Protein AF-A0A072NRU2-F1 (afdb_monomer)

Organism: NCBI:txid1348973

InterPro domains:
  IPR021130 Phosphoribosyl-ATP pyrophosphohydrolase-like [PF01503] (53-114)

Mean predicted aligned error: 12.08 Å

Solvent-accessible surface area (backbone atoms only — not comparable to full-atom values): 7699 Å² total; per-residue (Å²): 114,77,72,59,58,56,53,65,54,60,74,70,63,74,75,89,79,61,77,67,56,57,49,53,50,52,50,57,63,54,72,64,62,76,90,64,80,50,61,60,54,46,12,45,52,36,24,52,52,40,44,76,70,53,73,59,76,57,94,71,58,70,67,58,59,52,49,54,33,49,48,30,53,50,51,21,54,49,23,54,76,70,69,35,65,67,55,24,55,50,24,52,48,48,30,50,43,46,51,21,22,54,25,36,73,68,70,49,67,57,45,62,51,48,54,56,48,51,56,56,56,72,72,49,60,89,74,70,82,77,69,94,118

Structure (mmCIF, N/CA/C/O backbone):
data_AF-A0A072NRU2-F1
#
_entry.id   AF-A0A072NRU2-F1
#
loop_
_atom_site.group_PDB
_atom_site.id
_atom_site.type_symbol
_atom_site.label_atom_id
_atom_site.label_alt_id
_atom_site.label_comp_id
_atom_site.label_asym_id
_atom_site.label_entity_id
_atom_site.label_seq_id
_atom_site.pdbx_PDB_ins_code
_atom_site.Cartn_x
_atom_site.Cartn_y
_atom_site.Cartn_z
_atom_site.occupancy
_atom_site.B_iso_or_equiv
_atom_site.auth_seq_id
_atom_site.auth_comp_id
_atom_site.auth_asym_id
_atom_site.auth_atom_id
_atom_site.pdbx_PDB_model_num
ATOM 1 N N . MET A 1 1 ? -26.325 -20.696 9.556 1.00 47.88 1 MET A N 1
ATOM 2 C CA . MET A 1 1 ? -25.165 -21.202 8.793 1.00 47.88 1 MET A CA 1
ATOM 3 C C . MET A 1 1 ? -24.520 -22.414 9.458 1.00 47.88 1 MET A C 1
ATOM 5 O O . MET A 1 1 ? -24.451 -23.444 8.812 1.00 47.88 1 MET A O 1
ATOM 9 N N . GLU A 1 2 ? -24.161 -22.377 10.749 1.00 39.12 2 GLU A N 1
ATOM 10 C CA . GLU A 1 2 ? -23.613 -23.559 11.461 1.00 39.12 2 GLU A CA 1
ATOM 11 C C . GLU A 1 2 ? -24.585 -24.753 11.564 1.00 39.12 2 GLU A C 1
ATOM 13 O O . GLU A 1 2 ? -24.166 -25.908 11.552 1.00 39.12 2 GLU A O 1
ATOM 18 N N . LYS A 1 3 ? -25.903 -24.504 11.607 1.00 39.41 3 LYS A N 1
ATOM 19 C CA . LYS A 1 3 ? -26.915 -25.575 11.673 1.00 39.41 3 LYS A CA 1
ATOM 20 C C . LYS 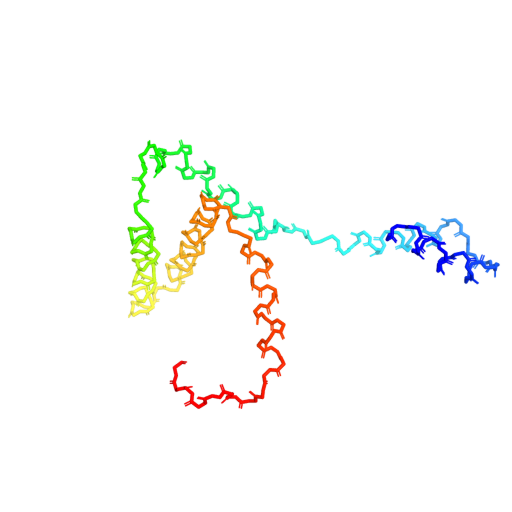A 1 3 ? -27.093 -26.358 10.364 1.00 39.41 3 LYS A C 1
ATOM 22 O O . LYS A 1 3 ? -27.471 -27.520 10.426 1.00 39.41 3 LYS A O 1
ATOM 27 N N . GLU A 1 4 ? -26.799 -25.770 9.204 1.00 39.84 4 GLU A N 1
ATOM 28 C CA . GLU A 1 4 ? -26.952 -26.455 7.905 1.00 39.84 4 GLU A CA 1
ATOM 29 C C . GLU A 1 4 ? -25.749 -27.349 7.573 1.00 39.84 4 GLU A C 1
ATOM 31 O O . GLU A 1 4 ? -25.913 -28.407 6.971 1.00 39.84 4 GLU A O 1
ATOM 36 N N . ILE A 1 5 ? -24.559 -26.997 8.070 1.00 42.44 5 ILE A N 1
ATOM 37 C CA . ILE A 1 5 ? -23.345 -27.817 7.941 1.00 42.44 5 ILE A CA 1
ATOM 38 C C . ILE A 1 5 ? -23.487 -29.135 8.724 1.00 42.44 5 ILE A C 1
ATOM 40 O O . ILE A 1 5 ? -23.123 -30.197 8.221 1.00 42.44 5 ILE A O 1
ATOM 44 N N . ASN A 1 6 ? -24.104 -29.105 9.911 1.00 40.81 6 ASN A N 1
ATOM 45 C CA . ASN A 1 6 ? -24.324 -30.315 10.715 1.00 40.81 6 ASN A CA 1
ATOM 46 C C . ASN A 1 6 ? -25.349 -31.290 10.105 1.00 40.81 6 ASN A C 1
ATOM 48 O O . ASN A 1 6 ? -25.260 -32.494 10.340 1.00 40.81 6 ASN A O 1
ATOM 52 N N . ILE A 1 7 ? -26.293 -30.805 9.291 1.00 41.03 7 ILE A N 1
ATOM 53 C CA . ILE A 1 7 ? -27.302 -31.653 8.631 1.00 41.03 7 ILE A CA 1
ATOM 54 C C . ILE A 1 7 ? -26.698 -32.382 7.420 1.00 41.03 7 ILE A C 1
ATOM 56 O O . ILE A 1 7 ? -26.991 -33.559 7.205 1.00 41.03 7 ILE A O 1
ATOM 60 N N . ALA A 1 8 ? -25.784 -31.739 6.684 1.00 42.25 8 ALA A N 1
ATOM 61 C CA . ALA A 1 8 ? -25.072 -32.370 5.569 1.00 42.25 8 ALA A CA 1
ATOM 62 C C . ALA A 1 8 ? -24.115 -33.488 6.029 1.00 42.25 8 ALA A C 1
ATOM 64 O O . ALA A 1 8 ? -23.940 -34.485 5.331 1.00 42.25 8 ALA A O 1
ATOM 65 N N . ILE A 1 9 ? -23.547 -33.365 7.233 1.00 46.31 9 ILE A N 1
ATOM 66 C CA . ILE A 1 9 ? -22.668 -34.382 7.832 1.00 46.31 9 ILE A CA 1
ATOM 67 C C . ILE A 1 9 ? -23.476 -35.581 8.366 1.00 46.31 9 ILE A C 1
ATOM 69 O O . ILE A 1 9 ? -23.026 -36.723 8.272 1.00 46.31 9 ILE A O 1
ATOM 73 N N . GLY A 1 10 ? -24.691 -35.354 8.881 1.00 41.28 10 GLY A N 1
ATOM 74 C CA . GLY A 1 10 ? -25.531 -36.407 9.465 1.00 41.28 10 GLY A CA 1
ATOM 75 C C . GLY A 1 10 ? -26.156 -37.385 8.461 1.00 41.28 10 GLY A C 1
ATOM 76 O O . GLY A 1 10 ? -26.384 -38.538 8.813 1.00 41.28 10 GLY A O 1
ATOM 77 N N . CYS A 1 11 ? -26.410 -36.967 7.215 1.00 40.22 11 CYS A N 1
ATOM 78 C CA . CYS A 1 11 ? -27.063 -37.819 6.206 1.00 40.22 11 CYS A CA 1
ATOM 79 C C . CYS A 1 11 ? -26.108 -38.778 5.473 1.00 40.22 11 CYS A C 1
ATOM 81 O O . CYS A 1 11 ? -26.563 -39.7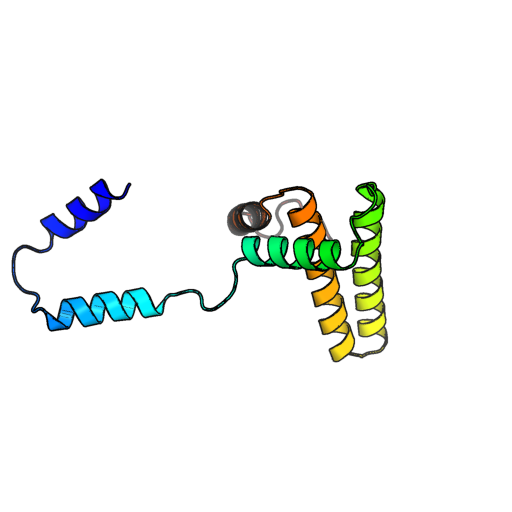74 4.919 1.00 40.22 11 CYS A O 1
ATOM 83 N N . VAL A 1 12 ? -24.796 -38.512 5.481 1.00 47.56 12 VAL A N 1
ATOM 84 C CA . VAL A 1 12 ? -23.789 -39.366 4.814 1.00 47.56 12 VAL A CA 1
ATOM 85 C C . VAL A 1 12 ? -23.056 -40.282 5.805 1.00 47.56 12 VAL A C 1
ATOM 87 O O . VAL A 1 12 ? -22.475 -41.283 5.406 1.00 47.56 12 VAL A O 1
ATOM 90 N N . ALA A 1 13 ? -23.132 -40.016 7.112 1.00 47.31 13 ALA A N 1
ATOM 91 C CA . ALA A 1 13 ? -22.445 -40.798 8.145 1.00 47.31 13 ALA A CA 1
ATOM 92 C C . ALA A 1 13 ? -23.313 -41.919 8.755 1.00 47.31 13 ALA A C 1
ATOM 94 O O . ALA A 1 13 ? -23.188 -42.250 9.937 1.00 47.31 13 ALA A O 1
ATOM 95 N N . GLY A 1 14 ? -24.201 -42.510 7.956 1.00 43.84 14 GLY A N 1
ATOM 96 C CA . GLY A 1 14 ? -24.795 -43.802 8.268 1.00 43.84 14 GLY A CA 1
ATOM 97 C C . GLY A 1 14 ? -23.781 -44.894 7.950 1.00 43.84 14 GLY A C 1
ATOM 98 O O . GLY A 1 14 ? -23.643 -45.272 6.795 1.00 43.84 14 GLY A O 1
ATOM 99 N N . SER A 1 15 ? -23.121 -45.401 8.991 1.00 46.97 15 SER A N 1
ATOM 100 C CA . SER A 1 15 ? -22.144 -46.499 9.005 1.00 46.97 15 SER A CA 1
ATOM 101 C C . SER A 1 15 ? -20.712 -46.170 8.549 1.00 46.97 15 SER A C 1
ATOM 103 O O . SER A 1 15 ? -20.465 -45.680 7.456 1.00 46.97 15 SER A O 1
ATOM 105 N N . PHE A 1 16 ? -19.766 -46.554 9.415 1.00 46.88 16 PHE A N 1
ATOM 106 C CA . PHE A 1 16 ? -18.374 -46.868 9.082 1.00 46.88 16 PHE A CA 1
ATOM 107 C C . PHE A 1 16 ? -17.373 -45.710 8.922 1.00 46.88 16 PHE A C 1
ATOM 109 O O . PHE A 1 16 ? -16.850 -45.504 7.841 1.00 46.88 16 PHE A O 1
ATOM 116 N N . LEU A 1 17 ? -17.013 -45.017 10.010 1.00 48.06 17 LEU A N 1
ATOM 117 C CA . LEU A 1 17 ? -15.674 -44.411 10.135 1.00 48.06 17 LEU A CA 1
ATOM 118 C C . LEU A 1 17 ? -15.223 -44.461 11.601 1.00 48.06 17 LEU A C 1
ATOM 120 O O . LEU A 1 17 ? -15.862 -43.868 12.479 1.00 48.06 17 LEU A O 1
ATOM 124 N N . GLU A 1 18 ? -14.145 -45.200 11.856 1.00 49.41 18 GLU A N 1
ATOM 125 C CA . GLU A 1 18 ? -13.532 -45.360 13.175 1.00 49.41 18 GLU A CA 1
ATOM 126 C C . GLU A 1 18 ? -12.924 -44.036 13.679 1.00 49.41 18 GLU A C 1
ATOM 128 O O . GLU A 1 18 ? -12.670 -43.089 12.929 1.00 49.41 18 GLU A O 1
ATOM 133 N N . SER A 1 19 ? -12.742 -43.928 14.996 1.00 56.50 19 SER A N 1
ATOM 134 C CA . SER A 1 19 ? -12.389 -42.684 15.698 1.00 56.50 19 SER A CA 1
ATOM 135 C C . SER A 1 19 ? -11.037 -42.077 15.290 1.00 56.50 19 SER A C 1
ATOM 137 O O . SER A 1 19 ? -10.852 -40.866 15.442 1.00 56.50 19 SER A O 1
ATOM 139 N N . GLU A 1 20 ? -10.118 -42.874 14.741 1.00 53.38 20 GLU A N 1
ATOM 140 C CA . GLU A 1 20 ? -8.828 -42.417 14.206 1.00 53.38 20 GLU A CA 1
ATOM 141 C C . GLU A 1 20 ? -8.955 -41.717 12.844 1.00 53.38 20 GLU A C 1
ATOM 143 O O . GLU A 1 20 ? -8.272 -40.715 12.612 1.00 53.38 20 GLU A O 1
ATOM 148 N N . ASP A 1 21 ? -9.888 -42.136 11.984 1.00 57.72 21 ASP A N 1
ATOM 149 C CA . ASP A 1 21 ? -10.106 -41.502 10.676 1.00 57.72 21 ASP A CA 1
ATOM 150 C C . ASP A 1 21 ? -10.726 -40.110 10.814 1.00 57.72 21 ASP A C 1
ATOM 152 O O . ASP A 1 21 ? -10.349 -39.177 10.103 1.00 57.72 21 ASP A O 1
ATOM 156 N N . LYS A 1 22 ? -11.606 -39.908 11.803 1.00 58.56 22 LYS A N 1
ATOM 157 C CA . LYS A 1 22 ? -12.126 -38.567 12.118 1.00 58.56 22 LYS A CA 1
ATOM 158 C C . LYS A 1 22 ? -11.023 -37.617 12.578 1.00 58.56 22 LYS A C 1
ATOM 160 O O . LYS A 1 22 ? -11.064 -36.442 12.219 1.00 58.56 22 LYS A O 1
ATOM 165 N N . ARG A 1 23 ? -10.037 -38.101 13.346 1.00 55.09 23 ARG A N 1
ATOM 166 C CA . ARG A 1 23 ? -8.886 -37.279 13.753 1.00 55.09 23 ARG A CA 1
ATOM 167 C C . ARG A 1 23 ? -8.036 -36.902 12.552 1.00 55.09 23 ARG A C 1
ATOM 169 O O . ARG A 1 23 ? -7.782 -35.718 12.396 1.00 55.09 23 ARG A O 1
ATOM 176 N N . LYS A 1 24 ? -7.706 -37.848 11.666 1.00 57.16 24 LYS A N 1
ATOM 177 C CA . LYS A 1 24 ? -6.970 -37.560 10.423 1.00 57.16 24 LYS A CA 1
ATOM 178 C C . LYS A 1 24 ? -7.692 -36.569 9.519 1.00 57.16 24 LYS A C 1
ATOM 180 O O . LYS A 1 24 ? -7.048 -35.685 8.965 1.00 57.16 24 LYS A O 1
ATOM 185 N N . VAL A 1 25 ? -9.015 -36.669 9.386 1.00 62.91 25 VAL A N 1
ATOM 186 C CA . VAL A 1 25 ? -9.810 -35.706 8.604 1.00 62.91 25 VAL A CA 1
ATOM 187 C C . VAL A 1 25 ? -9.792 -34.326 9.261 1.00 62.91 25 VAL A C 1
ATOM 189 O O . VAL A 1 25 ? -9.544 -33.338 8.580 1.00 62.91 25 VAL A O 1
ATOM 192 N N . ILE A 1 26 ? -9.980 -34.236 10.581 1.00 59.44 26 ILE A N 1
ATOM 193 C CA . ILE A 1 26 ? -9.897 -32.962 11.316 1.00 59.44 26 ILE A CA 1
ATOM 194 C C . ILE A 1 26 ? -8.483 -32.366 11.239 1.00 59.44 26 ILE A C 1
ATOM 196 O O . ILE A 1 26 ? -8.342 -31.161 11.079 1.00 59.44 26 ILE A O 1
ATOM 200 N N . GLU A 1 27 ? -7.442 -33.187 11.315 1.00 57.56 27 GLU A N 1
ATOM 201 C CA . GLU A 1 27 ? -6.035 -32.784 11.238 1.00 57.56 27 GLU A CA 1
ATOM 202 C C . GLU A 1 27 ? -5.649 -32.345 9.813 1.00 57.56 27 GLU A C 1
ATOM 204 O O . GLU A 1 27 ? -4.980 -31.331 9.641 1.00 57.56 27 GLU A O 1
ATOM 209 N N . THR A 1 28 ? -6.191 -33.004 8.782 1.00 60.59 28 THR A N 1
ATOM 210 C CA . THR A 1 28 ? -6.073 -32.593 7.369 1.00 60.59 28 THR A CA 1
ATOM 211 C C . THR A 1 28 ? -6.815 -31.281 7.095 1.00 60.59 28 THR A C 1
ATOM 213 O O . THR A 1 28 ? -6.324 -30.439 6.348 1.00 60.59 28 THR A O 1
ATOM 216 N N . LEU A 1 29 ? -7.978 -31.067 7.721 1.00 59.41 29 LEU A N 1
ATOM 217 C CA . LEU A 1 29 ? -8.733 -29.813 7.624 1.00 59.41 29 LEU A CA 1
ATOM 218 C C . LEU A 1 29 ? -8.061 -28.665 8.398 1.00 59.41 29 LEU A C 1
ATOM 220 O O . LEU A 1 29 ? -8.125 -27.522 7.956 1.00 59.41 29 LEU A O 1
ATOM 224 N N . ARG A 1 30 ? -7.379 -28.962 9.513 1.00 56.56 30 ARG A N 1
ATOM 225 C CA . ARG A 1 30 ? -6.535 -28.003 10.255 1.00 56.56 30 ARG A CA 1
ATOM 226 C C . ARG A 1 30 ? -5.227 -27.680 9.527 1.00 56.56 30 ARG A C 1
ATOM 228 O O . ARG A 1 30 ? -4.718 -26.578 9.671 1.00 56.56 30 ARG A O 1
ATOM 235 N N . GLY A 1 31 ? -4.728 -28.587 8.684 1.00 45.62 31 GLY A N 1
ATOM 236 C CA . GLY A 1 31 ? -3.549 -28.380 7.831 1.00 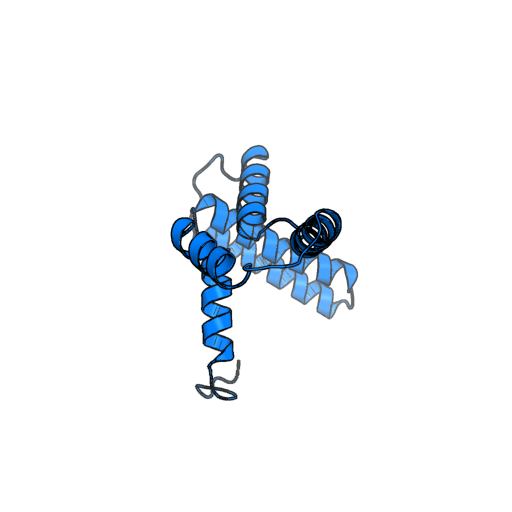45.62 31 GLY A CA 1
ATOM 237 C C . GLY A 1 31 ? -3.707 -27.313 6.735 1.00 45.62 31 GLY A C 1
ATOM 238 O O . GLY A 1 31 ? -2.744 -27.027 6.030 1.00 45.62 31 GLY A O 1
ATOM 239 N N . PHE A 1 32 ? -4.897 -26.715 6.602 1.00 53.06 32 PHE A N 1
ATOM 240 C CA . PHE A 1 32 ? -5.184 -25.560 5.744 1.00 53.06 32 PHE A CA 1
ATOM 241 C C . PHE A 1 32 ? -5.389 -24.256 6.541 1.00 53.06 32 PHE A C 1
ATOM 243 O O . PHE A 1 32 ? -6.015 -23.320 6.040 1.00 53.06 32 PHE A O 1
ATOM 250 N N . GLU A 1 33 ? -4.884 -24.154 7.774 1.00 56.75 33 GLU A N 1
ATOM 251 C CA . GLU A 1 33 ? -4.749 -22.847 8.423 1.00 56.75 33 GLU A CA 1
ATOM 252 C C . GLU A 1 33 ? -3.809 -21.973 7.581 1.00 56.75 33 GLU A C 1
ATOM 254 O O . GLU A 1 33 ? -2.636 -22.294 7.400 1.00 56.75 33 GLU A O 1
ATOM 259 N N . GLN A 1 34 ? -4.329 -20.874 7.021 1.00 59.75 34 GLN A N 1
ATOM 260 C CA . GLN A 1 34 ? -3.484 -19.833 6.441 1.00 59.75 34 GLN A CA 1
ATOM 261 C C . GLN A 1 34 ? -2.508 -19.374 7.526 1.00 59.75 34 GLN A C 1
ATOM 263 O O . GLN A 1 34 ? -2.911 -18.775 8.518 1.00 59.75 34 GLN A O 1
ATOM 268 N N . THR A 1 35 ? -1.225 -19.677 7.351 1.00 69.50 35 THR A N 1
ATOM 269 C CA . THR A 1 35 ? -0.190 -19.482 8.376 1.00 69.50 35 THR A CA 1
ATOM 270 C C . THR A 1 35 ? 0.281 -18.028 8.509 1.00 69.50 35 THR A C 1
ATOM 272 O O . THR A 1 35 ? 1.202 -17.751 9.274 1.00 69.50 35 THR A O 1
ATOM 275 N N . GLY A 1 36 ? -0.335 -17.092 7.780 1.00 73.38 36 GLY A N 1
ATOM 276 C CA . GLY A 1 36 ? 0.020 -15.673 7.767 1.00 73.38 36 GLY A CA 1
ATOM 277 C C . GLY A 1 36 ? -1.111 -14.759 8.252 1.00 73.38 36 GLY A C 1
ATOM 278 O O . GLY A 1 36 ? -2.278 -15.158 8.248 1.00 73.38 36 GLY A O 1
ATOM 279 N N . PRO A 1 37 ? -0.787 -13.520 8.666 1.00 88.62 37 PRO A N 1
ATOM 280 C CA . PRO A 1 37 ? -1.797 -12.528 9.015 1.00 88.62 37 PRO A CA 1
ATOM 281 C C . PRO A 1 37 ? -2.677 -12.195 7.800 1.00 88.62 37 PRO A C 1
ATOM 283 O O . PRO A 1 37 ? -2.188 -12.092 6.676 1.00 88.62 37 PRO A O 1
ATOM 286 N N . SER A 1 38 ? -3.974 -11.986 8.036 1.00 95.31 38 SER A N 1
ATOM 287 C CA . SER A 1 38 ? -4.897 -11.460 7.025 1.00 95.31 38 SER A CA 1
ATOM 288 C C . SER A 1 38 ? -4.527 -10.029 6.622 1.00 95.31 38 SER A C 1
ATOM 290 O O . SER A 1 38 ? -3.854 -9.318 7.376 1.00 95.31 38 SER A O 1
ATOM 292 N N . ILE A 1 39 ? -5.017 -9.559 5.470 1.00 97.38 39 ILE A N 1
ATOM 293 C CA . ILE A 1 39 ? -4.815 -8.154 5.065 1.00 97.38 39 ILE A CA 1
ATOM 294 C C . ILE A 1 39 ? -5.452 -7.221 6.098 1.00 97.38 39 ILE A C 1
ATOM 296 O O . ILE A 1 39 ? -4.866 -6.203 6.455 1.00 97.38 39 ILE A O 1
ATOM 300 N N . THR A 1 40 ? -6.596 -7.619 6.654 1.00 96.81 40 THR A N 1
ATOM 301 C CA . THR A 1 40 ? -7.243 -6.911 7.762 1.00 96.81 40 THR A CA 1
ATOM 302 C C . THR A 1 40 ? -6.302 -6.751 8.964 1.00 96.81 40 THR A C 1
ATOM 304 O O . THR A 1 40 ? -6.144 -5.648 9.488 1.00 96.81 40 THR A O 1
ATOM 307 N N . ASN A 1 41 ? -5.612 -7.825 9.366 1.00 96.94 41 ASN A N 1
ATOM 308 C CA . ASN A 1 41 ? -4.645 -7.778 10.464 1.00 96.94 41 ASN A CA 1
ATOM 309 C C . ASN A 1 41 ? -3.422 -6.917 10.128 1.00 96.94 41 ASN A C 1
ATOM 311 O O . ASN A 1 41 ? -2.887 -6.258 11.018 1.00 96.94 41 ASN A O 1
ATOM 315 N N . LEU A 1 42 ? -2.971 -6.916 8.872 1.00 98.25 42 LEU A N 1
ATOM 316 C CA . LEU A 1 42 ? -1.856 -6.080 8.421 1.00 98.25 42 LEU A CA 1
ATOM 317 C C . LEU A 1 42 ? -2.219 -4.588 8.436 1.00 98.25 42 LEU A C 1
ATOM 319 O O . LEU A 1 42 ? -1.424 -3.785 8.918 1.00 98.25 42 LEU A O 1
ATOM 323 N N . CYS A 1 43 ? -3.428 -4.218 7.998 1.00 98.50 43 CYS A N 1
ATOM 324 C CA . CYS A 1 43 ? -3.944 -2.849 8.117 1.00 98.50 43 CYS A CA 1
ATOM 325 C C . CYS A 1 43 ? -3.969 -2.371 9.569 1.00 98.50 43 CYS A C 1
ATOM 327 O O . CYS A 1 43 ? -3.472 -1.286 9.866 1.00 98.50 43 CYS A O 1
ATOM 329 N N . GLN A 1 44 ? -4.480 -3.201 10.485 1.00 98.06 44 GLN A N 1
ATOM 330 C CA . GLN A 1 44 ? -4.509 -2.846 11.903 1.00 98.06 44 GLN A CA 1
ATOM 331 C C . GLN A 1 44 ? -3.095 -2.678 12.479 1.00 98.06 44 GLN A C 1
ATOM 333 O O . GLN A 1 44 ? -2.828 -1.705 13.176 1.00 98.06 44 GLN A O 1
ATOM 338 N N . GLN A 1 45 ? -2.177 -3.599 12.179 1.00 98.38 45 GLN A N 1
ATOM 339 C CA . GLN A 1 45 ? -0.803 -3.543 12.691 1.00 98.38 45 GLN A CA 1
ATOM 340 C C . GLN A 1 45 ? -0.025 -2.333 12.168 1.00 98.38 45 GLN A C 1
ATOM 342 O O . GLN A 1 45 ? 0.671 -1.681 12.949 1.00 98.38 45 GLN A O 1
ATOM 347 N N . ALA A 1 46 ? -0.149 -2.015 10.876 1.00 98.44 46 ALA A N 1
ATOM 348 C CA . ALA A 1 46 ? 0.482 -0.839 10.284 1.00 98.44 46 ALA A CA 1
ATOM 349 C C . ALA A 1 46 ? -0.029 0.448 10.948 1.00 98.44 46 ALA A C 1
ATOM 351 O O . ALA A 1 46 ? 0.779 1.268 11.386 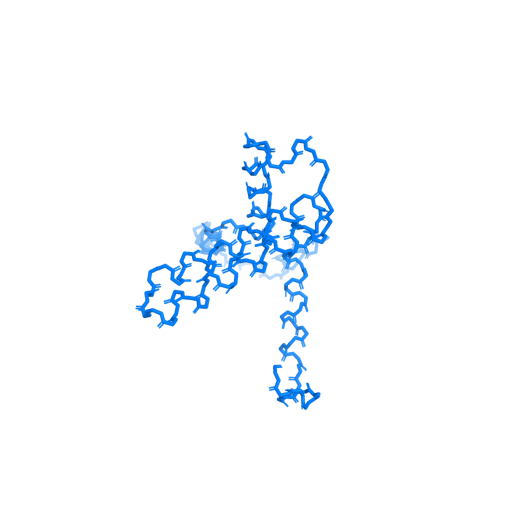1.00 98.44 46 ALA A O 1
ATOM 352 N N . PHE A 1 47 ? -1.351 0.570 11.114 1.00 98.31 47 PHE A N 1
ATOM 353 C CA . PHE A 1 47 ? -1.964 1.729 11.757 1.00 98.31 47 PHE A CA 1
ATOM 354 C C . PHE A 1 47 ? -1.554 1.889 13.223 1.00 98.31 47 PHE A C 1
ATOM 356 O O . PHE A 1 47 ? -1.115 2.965 13.625 1.00 98.31 47 PHE A O 1
ATOM 363 N N . GLU A 1 48 ? -1.625 0.825 14.027 1.00 98.44 48 GLU A N 1
ATOM 364 C CA . GLU A 1 48 ? -1.224 0.902 15.438 1.00 98.44 48 GLU A CA 1
ATOM 365 C C . GLU A 1 48 ? 0.269 1.202 15.591 1.00 98.44 48 GLU A C 1
ATOM 367 O O . GLU A 1 48 ? 0.665 1.974 16.465 1.00 98.44 48 GLU A O 1
ATOM 372 N N . THR A 1 49 ? 1.107 0.663 14.702 1.00 98.56 49 THR A N 1
ATOM 373 C CA . THR A 1 49 ? 2.533 0.995 14.677 1.00 98.56 49 THR A CA 1
ATOM 374 C C . THR A 1 49 ? 2.727 2.474 14.361 1.00 98.56 49 THR A C 1
ATOM 376 O O . THR A 1 49 ? 3.403 3.163 15.124 1.00 98.56 49 THR A O 1
ATOM 379 N N . ALA A 1 50 ? 2.102 2.995 13.301 1.00 98.00 50 ALA A N 1
ATOM 380 C CA . ALA A 1 50 ? 2.216 4.401 12.925 1.00 98.00 50 ALA A CA 1
ATOM 381 C C . ALA A 1 50 ? 1.717 5.330 14.046 1.00 98.00 50 ALA A C 1
ATOM 383 O O . ALA A 1 50 ? 2.391 6.293 14.421 1.00 98.00 50 ALA A O 1
ATOM 384 N N . LYS A 1 51 ? 0.580 4.987 14.654 1.00 97.81 51 LYS A N 1
ATOM 385 C CA . LYS A 1 51 ? -0.004 5.709 15.786 1.00 97.81 51 LYS A CA 1
ATOM 386 C C . LYS A 1 51 ? 0.915 5.700 17.007 1.00 97.81 51 LYS A C 1
ATOM 388 O O . LYS A 1 51 ? 1.149 6.750 17.590 1.00 97.81 51 LYS A O 1
ATOM 393 N N . SER A 1 52 ? 1.518 4.558 17.348 1.00 98.38 52 SER A N 1
ATOM 394 C CA . SER A 1 52 ? 2.473 4.452 18.468 1.00 98.38 52 SER A CA 1
ATOM 395 C C . SER A 1 52 ? 3.734 5.308 18.295 1.00 98.38 52 SER A C 1
ATOM 397 O O . SER A 1 52 ? 4.446 5.572 19.263 1.00 98.38 52 SER A O 1
ATOM 399 N N . LYS A 1 53 ? 4.026 5.731 17.060 1.00 97.88 53 LYS A N 1
ATOM 400 C CA . LYS A 1 53 ? 5.151 6.601 16.702 1.00 97.88 53 LYS A CA 1
ATOM 401 C C . LYS A 1 53 ? 4.747 8.071 16.531 1.00 97.88 53 LYS A C 1
ATOM 403 O O . LYS A 1 53 ? 5.581 8.863 16.109 1.00 97.88 53 LYS A O 1
ATOM 408 N N . GLY A 1 54 ? 3.499 8.428 16.841 1.00 97.12 54 GLY A N 1
ATOM 409 C CA . GLY A 1 54 ? 2.992 9.800 16.764 1.00 97.12 54 GLY A CA 1
ATOM 410 C C . GLY A 1 54 ? 2.615 10.269 15.355 1.00 97.12 54 GLY A C 1
ATOM 411 O O . GLY A 1 54 ? 2.322 11.442 15.142 1.00 97.12 54 GLY A O 1
ATOM 412 N N . TRP A 1 55 ? 2.578 9.374 14.358 1.00 96.69 55 TRP A N 1
ATOM 413 C CA . TRP A 1 55 ? 2.220 9.753 12.981 1.00 96.69 55 TRP A CA 1
ATOM 414 C C . TRP A 1 55 ? 0.742 10.138 12.812 1.00 96.69 55 TRP A C 1
ATOM 416 O O . TRP A 1 55 ? 0.388 10.718 11.786 1.00 96.69 55 TRP A O 1
ATOM 426 N N . HIS A 1 56 ? -0.088 9.847 13.818 1.00 96.31 56 HIS A N 1
ATOM 427 C CA . HIS A 1 56 ? -1.524 10.147 13.873 1.00 96.31 56 HIS A CA 1
ATOM 428 C C . HIS A 1 56 ? -1.907 11.010 15.089 1.00 96.31 56 HIS A C 1
ATOM 430 O O . HIS A 1 56 ? -3.072 11.019 15.482 1.00 96.31 56 HIS A O 1
ATOM 436 N N . ASP A 1 57 ? -0.947 11.711 15.708 1.00 97.06 57 ASP A N 1
ATOM 437 C CA . ASP A 1 57 ? -1.228 12.619 16.838 1.00 97.06 57 ASP A CA 1
ATOM 438 C C . ASP A 1 57 ? -2.045 13.847 16.401 1.00 97.06 57 ASP A C 1
ATOM 440 O O . ASP A 1 57 ? -2.848 14.380 17.166 1.00 97.06 57 ASP A O 1
ATOM 444 N N . GLU A 1 58 ? -1.867 14.260 15.146 1.00 95.25 58 GLU A N 1
ATOM 445 C CA . GLU A 1 58 ? -2.631 15.317 14.489 1.00 95.25 58 GLU A CA 1
ATOM 446 C C . GLU A 1 58 ? -3.420 14.746 13.308 1.00 95.25 58 GLU A C 1
ATOM 448 O O . GLU A 1 58 ? -2.982 13.809 12.631 1.00 95.25 58 GLU A O 1
ATOM 453 N N . GLU A 1 59 ? -4.583 15.337 13.030 1.00 91.88 59 GLU A N 1
ATOM 454 C CA . GLU A 1 59 ? -5.374 14.968 11.862 1.00 91.88 59 GLU A CA 1
ATOM 455 C C . GLU A 1 59 ? -4.625 15.335 10.574 1.00 91.88 59 GLU A C 1
ATOM 457 O O . GLU A 1 59 ? -4.171 16.464 10.388 1.00 91.88 59 GLU A O 1
ATOM 462 N N . ARG A 1 60 ? -4.518 14.371 9.656 1.00 92.81 60 ARG A N 1
ATOM 463 C CA . ARG A 1 60 ? -3.923 14.570 8.332 1.00 92.81 60 ARG A CA 1
ATOM 464 C C . ARG A 1 60 ? -4.986 14.479 7.258 1.00 92.81 60 ARG A C 1
ATOM 466 O O . ARG A 1 60 ? -5.806 13.559 7.247 1.00 92.81 60 ARG A O 1
ATOM 473 N N . GLU A 1 61 ? -4.914 15.387 6.292 1.00 95.75 61 GLU A N 1
ATOM 474 C CA . GLU A 1 61 ? -5.744 15.280 5.103 1.00 95.75 61 GLU A CA 1
ATOM 475 C C . GLU A 1 61 ? -5.455 13.983 4.343 1.00 95.75 61 GLU A C 1
ATOM 477 O O . GLU A 1 61 ? -4.320 13.518 4.213 1.00 95.75 61 GLU A O 1
ATOM 482 N N . THR A 1 62 ? -6.510 13.429 3.747 1.00 95.88 62 THR A N 1
ATOM 483 C CA . THR A 1 62 ? -6.397 12.224 2.916 1.00 95.88 62 THR A CA 1
ATOM 484 C C . THR A 1 62 ? -5.422 12.434 1.755 1.00 95.88 62 THR A C 1
ATOM 486 O O . THR A 1 62 ? -4.694 11.512 1.401 1.00 95.88 62 THR A O 1
ATOM 489 N N . GLY A 1 63 ? -5.368 13.647 1.188 1.00 97.62 63 GLY A N 1
ATOM 490 C CA . GLY A 1 63 ? -4.433 13.993 0.116 1.00 97.62 63 GLY A CA 1
ATOM 491 C C . GLY A 1 63 ? -2.968 13.841 0.530 1.00 97.62 63 GLY A C 1
ATOM 492 O O . GLY A 1 63 ? -2.177 13.304 -0.240 1.00 97.62 63 GLY A O 1
ATOM 493 N N . THR A 1 64 ? -2.620 14.218 1.762 1.00 97.19 64 THR A N 1
ATOM 494 C CA . THR A 1 64 ? -1.267 14.049 2.311 1.00 97.19 64 THR A CA 1
ATOM 495 C C . THR A 1 64 ? -0.892 12.576 2.430 1.00 97.19 64 THR A C 1
ATOM 497 O O . THR A 1 64 ? 0.186 12.182 2.000 1.00 97.19 64 THR A O 1
ATOM 500 N N . LEU A 1 65 ? -1.793 11.741 2.955 1.00 97.38 65 LEU A N 1
ATOM 501 C CA . LEU A 1 65 ? -1.547 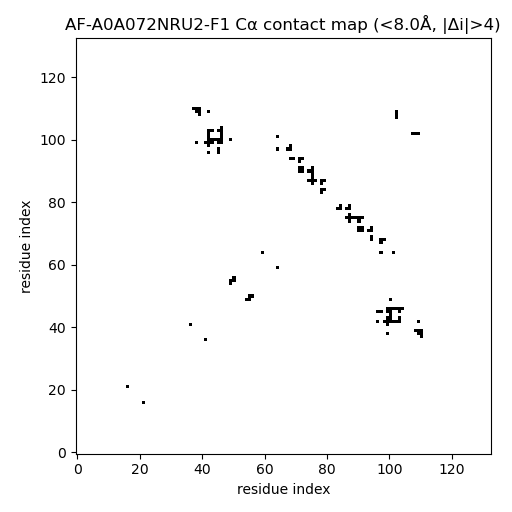10.299 3.078 1.00 97.38 65 LEU A CA 1
ATOM 502 C C . LEU A 1 65 ? -1.395 9.627 1.702 1.00 97.38 65 LEU A C 1
ATOM 504 O O . LEU A 1 65 ? -0.536 8.769 1.521 1.00 97.38 65 LEU A O 1
ATOM 508 N N . LEU A 1 66 ? -2.180 10.055 0.706 1.00 98.44 66 LEU A N 1
ATOM 509 C CA . LEU A 1 66 ? -2.038 9.589 -0.677 1.00 98.44 66 LEU A CA 1
ATOM 510 C C . LEU A 1 66 ? -0.715 10.039 -1.314 1.00 98.44 66 LEU A C 1
ATOM 512 O O . LEU A 1 66 ? -0.110 9.269 -2.057 1.00 98.44 66 LEU A O 1
ATOM 516 N N . ALA A 1 67 ? -0.251 11.256 -1.018 1.00 98.44 67 ALA A N 1
ATOM 517 C CA . ALA A 1 67 ? 1.040 11.747 -1.490 1.00 98.44 67 ALA A CA 1
ATOM 518 C C . ALA A 1 67 ? 2.217 10.960 -0.885 1.00 98.44 67 ALA A C 1
ATOM 520 O O . ALA A 1 67 ? 3.179 10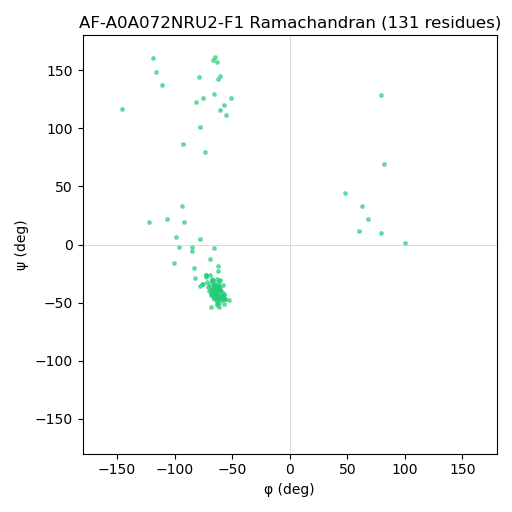.695 -1.597 1.00 98.44 67 ALA A O 1
ATOM 521 N N . LEU A 1 68 ? 2.115 10.523 0.376 1.00 97.88 68 LEU A N 1
ATOM 522 C CA . LEU A 1 68 ? 3.104 9.633 1.000 1.00 97.88 68 LEU A CA 1
ATOM 523 C C . LEU A 1 68 ? 3.133 8.248 0.341 1.00 97.88 68 LEU A C 1
ATOM 525 O O . LEU A 1 68 ? 4.198 7.712 0.090 1.00 97.88 68 LEU A O 1
ATOM 529 N N . ILE A 1 69 ? 1.983 7.670 -0.021 1.00 98.62 69 ILE A N 1
ATOM 530 C CA . ILE A 1 69 ? 1.977 6.420 -0.809 1.00 98.62 69 ILE A CA 1
ATOM 531 C C . ILE A 1 69 ? 2.675 6.637 -2.161 1.00 98.62 69 ILE A C 1
ATOM 533 O O . ILE A 1 69 ? 3.396 5.770 -2.648 1.00 98.62 69 ILE A O 1
ATOM 537 N N . HIS A 1 70 ? 2.453 7.795 -2.787 1.00 98.62 70 HIS A N 1
ATOM 538 C CA . HIS A 1 70 ? 3.066 8.129 -4.068 1.00 98.62 70 HIS A CA 1
ATOM 539 C C . HIS A 1 70 ? 4.590 8.322 -3.984 1.00 98.62 70 HIS A C 1
ATOM 541 O O . HIS A 1 70 ? 5.276 8.018 -4.966 1.00 98.62 70 HIS A O 1
ATOM 547 N N . SER A 1 71 ? 5.126 8.799 -2.853 1.00 98.62 71 SER A N 1
ATOM 548 C CA . SER A 1 71 ? 6.580 8.892 -2.674 1.00 98.62 71 SER A CA 1
ATOM 549 C C . SER A 1 71 ? 7.224 7.509 -2.682 1.00 98.62 71 SER A C 1
ATOM 551 O O . SER A 1 71 ? 8.123 7.315 -3.492 1.00 98.62 71 SER A O 1
ATOM 553 N N . GLU A 1 72 ? 6.678 6.521 -1.963 1.00 98.75 72 GLU A N 1
ATOM 554 C CA . GLU A 1 72 ? 7.266 5.164 -1.935 1.00 98.75 72 GLU A CA 1
ATOM 555 C C . GLU A 1 72 ? 7.243 4.507 -3.333 1.00 98.75 72 GLU A C 1
ATOM 557 O O . GLU A 1 72 ? 8.171 3.818 -3.751 1.00 98.75 72 GLU A O 1
ATOM 562 N N . VAL A 1 73 ? 6.206 4.782 -4.140 1.00 98.81 73 VAL A N 1
ATOM 563 C CA . VAL A 1 73 ? 6.166 4.337 -5.550 1.00 98.81 73 VAL A CA 1
ATOM 564 C C . VAL A 1 73 ? 7.288 4.978 -6.376 1.00 98.81 73 VAL A C 1
ATOM 566 O O . VAL A 1 73 ? 7.847 4.341 -7.274 1.00 98.81 73 VAL A O 1
ATOM 569 N N . SER A 1 74 ? 7.601 6.246 -6.109 1.00 98.69 74 SER A N 1
ATOM 570 C CA . SER A 1 74 ? 8.680 6.961 -6.794 1.00 98.69 74 SER A CA 1
ATOM 571 C C . SER A 1 74 ? 10.049 6.420 -6.380 1.00 98.69 74 SER A C 1
ATOM 573 O O . SER A 1 74 ? 10.900 6.224 -7.247 1.00 98.69 74 SER A O 1
ATOM 575 N N . GLU A 1 75 ? 10.234 6.098 -5.101 1.00 98.69 75 GLU A N 1
ATOM 576 C CA . GLU A 1 75 ? 11.451 5.475 -4.568 1.00 98.69 75 GLU A CA 1
ATOM 577 C C . GLU A 1 75 ? 11.665 4.077 -5.166 1.00 98.69 75 GLU A C 1
ATOM 579 O O . GLU A 1 75 ? 12.757 3.776 -5.660 1.00 98.69 75 GLU A O 1
ATOM 584 N N . ALA A 1 76 ? 10.602 3.271 -5.290 1.00 98.75 76 ALA A N 1
ATOM 585 C CA . ALA A 1 76 ? 10.661 1.986 -5.988 1.00 98.75 76 ALA A CA 1
ATOM 586 C C . ALA A 1 76 ? 11.132 2.154 -7.446 1.00 98.75 76 ALA A C 1
ATOM 588 O O . ALA A 1 76 ? 12.027 1.447 -7.914 1.00 98.75 76 ALA A O 1
ATOM 589 N N . LEU A 1 77 ? 10.583 3.128 -8.180 1.00 98.69 77 LEU A N 1
ATOM 590 C CA . LEU A 1 77 ? 11.016 3.410 -9.553 1.00 98.69 77 LEU A CA 1
ATOM 591 C C . LEU A 1 77 ? 12.490 3.843 -9.623 1.00 98.69 77 LEU A C 1
ATOM 593 O O . LEU A 1 77 ? 13.198 3.499 -10.573 1.00 98.69 77 LEU A O 1
ATOM 597 N N . GLU A 1 78 ? 12.968 4.611 -8.647 1.00 98.81 78 GLU A N 1
ATOM 598 C CA . GLU A 1 78 ? 14.381 4.972 -8.572 1.00 98.81 78 GLU A CA 1
ATOM 599 C C . GLU A 1 78 ? 15.284 3.766 -8.311 1.00 98.81 78 GLU A C 1
ATOM 601 O O . GLU A 1 78 ? 16.340 3.656 -8.944 1.00 98.81 78 GLU A O 1
ATOM 606 N N . ALA A 1 79 ? 14.887 2.871 -7.406 1.00 98.69 79 ALA A N 1
ATOM 607 C CA . ALA A 1 79 ? 15.623 1.651 -7.101 1.00 98.69 79 ALA A CA 1
ATOM 608 C C . ALA A 1 79 ? 15.744 0.740 -8.333 1.00 98.69 79 ALA A C 1
ATOM 610 O O . ALA A 1 79 ? 16.848 0.288 -8.653 1.00 98.69 79 ALA A O 1
ATOM 611 N N . ASP A 1 80 ? 14.650 0.563 -9.082 1.00 98.69 80 ASP A N 1
ATOM 612 C CA . ASP A 1 80 ? 14.630 -0.184 -10.346 1.00 98.69 80 ASP A CA 1
ATOM 613 C C . ASP A 1 80 ? 15.598 0.417 -11.379 1.00 98.69 80 ASP A C 1
ATOM 615 O O . ASP A 1 80 ? 16.463 -0.278 -11.916 1.00 98.69 80 ASP A O 1
ATOM 619 N N . ARG A 1 81 ? 15.562 1.743 -11.577 1.00 98.62 81 ARG A N 1
ATOM 620 C CA . ARG A 1 81 ? 16.478 2.450 -12.496 1.00 98.62 81 ARG A CA 1
ATOM 621 C C . ARG A 1 81 ? 17.951 2.298 -12.127 1.00 98.62 81 ARG A C 1
ATOM 623 O O . ARG A 1 81 ? 18.809 2.355 -13.008 1.00 98.62 81 ARG A O 1
ATOM 630 N N . LYS A 1 82 ? 18.248 2.144 -10.837 1.00 98.50 82 LYS A N 1
ATOM 631 C CA . LYS A 1 82 ? 19.603 1.929 -10.308 1.00 98.50 82 LYS A CA 1
ATOM 632 C C . LYS A 1 82 ? 20.020 0.451 -10.349 1.00 98.50 82 LYS A C 1
ATOM 634 O O . LYS A 1 82 ? 21.166 0.151 -10.029 1.00 98.50 82 LYS A O 1
ATOM 639 N N . GLY A 1 83 ? 19.126 -0.466 -10.733 1.00 98.25 83 GLY A N 1
ATOM 640 C CA . GLY A 1 83 ? 19.367 -1.909 -10.690 1.00 98.25 83 GLY A CA 1
ATOM 641 C C . GLY A 1 83 ? 19.464 -2.465 -9.266 1.00 98.25 83 GLY A C 1
ATOM 642 O O . GLY A 1 83 ? 20.068 -3.517 -9.059 1.00 98.25 83 GLY A O 1
ATOM 643 N N . ASN A 1 84 ? 18.908 -1.758 -8.278 1.00 98.38 84 ASN A N 1
ATOM 644 C CA . ASN A 1 84 ? 18.938 -2.163 -6.878 1.00 98.38 84 ASN A CA 1
ATOM 645 C C . ASN A 1 84 ? 17.680 -2.975 -6.534 1.00 98.38 84 ASN A C 1
ATOM 647 O O . ASN A 1 84 ? 16.675 -2.429 -6.087 1.00 98.38 84 ASN A O 1
ATOM 651 N N . ALA A 1 85 ? 17.740 -4.288 -6.766 1.00 98.25 85 ALA A N 1
ATOM 652 C CA . ALA A 1 85 ? 16.604 -5.190 -6.570 1.00 98.25 85 ALA A CA 1
ATOM 653 C C . ALA A 1 85 ? 16.171 -5.340 -5.100 1.00 98.25 85 ALA A C 1
ATOM 655 O O . ALA A 1 85 ? 14.990 -5.559 -4.839 1.00 98.25 85 ALA A O 1
ATOM 656 N N . GLU A 1 86 ? 17.107 -5.229 -4.153 1.00 98.31 86 GLU A N 1
ATOM 657 C CA . GLU A 1 86 ? 16.809 -5.304 -2.718 1.00 98.31 86 GLU A CA 1
ATOM 658 C C . GLU A 1 86 ? 15.995 -4.085 -2.284 1.00 98.31 86 GLU A C 1
ATOM 660 O O . GLU A 1 86 ? 14.875 -4.242 -1.803 1.00 98.31 86 GLU A O 1
ATOM 665 N N . ASN A 1 87 ? 16.494 -2.882 -2.585 1.00 98.50 87 ASN A N 1
ATOM 666 C CA . ASN A 1 87 ? 15.771 -1.648 -2.282 1.00 98.50 87 ASN A CA 1
ATOM 667 C C . ASN A 1 87 ? 14.443 -1.596 -3.040 1.00 98.50 87 ASN A C 1
ATOM 669 O O . ASN A 1 87 ? 13.443 -1.184 -2.487 1.00 98.50 87 ASN A O 1
ATOM 673 N N . PHE A 1 88 ? 14.384 -2.073 -4.287 1.00 98.69 88 PHE A N 1
ATOM 674 C CA . PHE A 1 88 ? 13.119 -2.139 -5.022 1.00 98.69 88 PHE A CA 1
ATOM 675 C C . PHE A 1 88 ? 12.049 -2.956 -4.283 1.00 98.69 88 PHE A C 1
ATOM 677 O O . PHE A 1 88 ? 10.890 -2.548 -4.227 1.00 98.69 88 PHE A O 1
ATOM 684 N N . ALA A 1 89 ? 12.425 -4.102 -3.709 1.00 98.62 89 ALA A N 1
ATOM 685 C CA . ALA A 1 89 ? 11.506 -4.923 -2.929 1.00 98.62 89 ALA A CA 1
ATOM 686 C C . ALA A 1 89 ? 11.100 -4.248 -1.607 1.00 98.62 89 ALA A C 1
ATOM 688 O O . ALA A 1 89 ? 9.935 -4.351 -1.220 1.00 98.62 89 ALA A O 1
ATOM 689 N N . GLU A 1 90 ? 12.033 -3.557 -0.950 1.00 98.62 90 GLU A N 1
ATOM 690 C CA . GLU A 1 90 ? 11.784 -2.774 0.267 1.00 98.62 90 GLU A CA 1
ATOM 691 C C . GLU A 1 90 ? 10.775 -1.645 0.010 1.00 98.62 90 GLU A C 1
ATOM 693 O O . GLU A 1 90 ? 9.732 -1.608 0.659 1.00 98.62 90 GLU A O 1
ATOM 698 N N . GLU A 1 91 ? 10.975 -0.835 -1.033 1.00 98.75 91 GLU A N 1
ATOM 699 C CA . GLU A 1 91 ? 10.054 0.264 -1.361 1.00 98.75 91 GLU A CA 1
ATOM 700 C C . GLU A 1 91 ? 8.650 -0.234 -1.740 1.00 98.75 91 GLU A C 1
ATOM 702 O O . GLU A 1 91 ? 7.633 0.372 -1.403 1.00 98.75 91 GLU A O 1
ATOM 707 N N . LEU A 1 92 ? 8.544 -1.384 -2.420 1.00 98.75 92 LEU A N 1
ATOM 708 C CA . LEU A 1 92 ? 7.239 -2.001 -2.687 1.00 98.75 92 LEU A CA 1
ATOM 709 C C . LEU A 1 92 ? 6.540 -2.470 -1.403 1.00 98.75 92 LEU A C 1
ATOM 711 O O . LEU A 1 92 ? 5.303 -2.435 -1.330 1.00 98.75 92 LEU A O 1
ATOM 715 N N . ALA A 1 93 ? 7.300 -2.916 -0.401 1.00 98.56 93 ALA A N 1
ATOM 716 C CA . ALA A 1 93 ? 6.752 -3.231 0.911 1.00 98.56 93 ALA A CA 1
ATOM 717 C C . ALA A 1 93 ? 6.250 -1.956 1.603 1.00 98.56 93 ALA A C 1
ATOM 719 O O . ALA A 1 93 ? 5.131 -1.963 2.123 1.00 98.56 93 ALA A O 1
ATOM 720 N N . ASP A 1 94 ? 6.990 -0.852 1.512 1.00 98.62 94 ASP A N 1
ATOM 721 C CA . ASP A 1 94 ? 6.583 0.438 2.070 1.00 98.62 94 ASP A CA 1
ATOM 722 C C . ASP A 1 94 ? 5.321 0.992 1.404 1.00 98.62 94 ASP A C 1
ATOM 724 O O . ASP A 1 94 ? 4.396 1.409 2.107 1.00 98.62 94 ASP A O 1
ATOM 728 N N . VAL A 1 95 ? 5.167 0.856 0.079 1.00 98.81 95 VAL A N 1
ATOM 729 C CA . VAL A 1 95 ? 3.893 1.148 -0.609 1.00 98.81 95 VAL A CA 1
ATOM 730 C C . VAL A 1 95 ? 2.734 0.388 0.045 1.00 98.81 95 VAL A C 1
ATOM 732 O O . VAL A 1 95 ? 1.680 0.968 0.329 1.00 98.81 95 VAL A O 1
ATOM 735 N N . CYS A 1 96 ? 2.910 -0.912 0.301 1.00 98.69 96 CYS A N 1
ATOM 736 C CA . CYS A 1 96 ? 1.876 -1.731 0.931 1.00 98.69 96 CYS A CA 1
ATOM 737 C C . CYS A 1 96 ? 1.593 -1.266 2.364 1.00 98.69 96 CYS A C 1
ATOM 739 O O . CYS A 1 96 ? 0.430 -1.094 2.723 1.00 98.69 96 CYS A O 1
ATOM 741 N N . ILE A 1 97 ? 2.630 -1.004 3.162 1.00 98.75 97 ILE A N 1
ATOM 742 C CA . ILE A 1 97 ? 2.504 -0.554 4.553 1.00 98.75 97 ILE A CA 1
ATOM 743 C C . ILE A 1 97 ? 1.789 0.799 4.633 1.00 98.75 97 ILE A C 1
ATOM 745 O O . ILE A 1 97 ? 0.901 0.958 5.469 1.00 98.75 97 ILE A O 1
ATOM 749 N N . ARG A 1 98 ? 2.085 1.752 3.740 1.00 98.62 98 ARG A N 1
ATOM 750 C CA . ARG A 1 98 ? 1.379 3.044 3.680 1.00 98.62 98 ARG A CA 1
ATOM 751 C C . ARG A 1 98 ? -0.095 2.884 3.321 1.00 98.62 98 ARG A C 1
ATOM 753 O O . ARG A 1 98 ? -0.952 3.548 3.905 1.00 98.62 98 ARG A O 1
ATOM 760 N N . VAL A 1 99 ? -0.416 1.984 2.389 1.00 98.81 99 VAL A N 1
ATOM 761 C CA . VAL A 1 99 ? -1.810 1.650 2.057 1.00 98.81 99 VAL A CA 1
ATOM 762 C C . VAL A 1 99 ? -2.512 0.999 3.251 1.00 98.81 99 VAL A C 1
ATOM 764 O O . VAL A 1 99 ? -3.665 1.327 3.536 1.00 98.81 99 VAL A O 1
ATOM 767 N N . PHE A 1 100 ? -1.829 0.100 3.958 1.00 98.75 100 PHE A N 1
ATOM 768 C CA . PHE A 1 100 ? -2.344 -0.584 5.141 1.00 98.75 100 PHE A CA 1
ATOM 769 C C . PHE A 1 100 ? -2.613 0.385 6.292 1.00 98.75 100 PHE A C 1
ATOM 771 O O . PHE A 1 100 ? -3.706 0.343 6.852 1.00 98.75 100 PHE A O 1
ATOM 778 N N . ASP A 1 101 ? -1.677 1.288 6.584 1.00 98.56 101 ASP A N 1
ATOM 779 C CA . ASP A 1 101 ? -1.834 2.365 7.564 1.00 98.56 101 ASP A CA 1
ATOM 780 C C . ASP A 1 101 ? -3.043 3.250 7.228 1.00 98.56 101 ASP A C 1
ATOM 782 O O . ASP A 1 101 ? -3.947 3.405 8.048 1.00 98.56 101 ASP A O 1
ATOM 786 N N . LEU A 1 102 ? -3.139 3.738 5.983 1.00 98.50 102 LEU A N 1
ATOM 787 C CA . LEU A 1 102 ? -4.277 4.543 5.527 1.00 98.50 102 LEU A CA 1
ATOM 788 C C . LEU A 1 102 ? -5.615 3.805 5.689 1.00 98.50 102 LEU A C 1
ATOM 790 O O . LEU A 1 102 ? -6.606 4.403 6.118 1.00 98.50 102 LEU A O 1
ATOM 794 N N . CYS A 1 103 ? -5.667 2.520 5.332 1.00 98.44 103 CYS A N 1
ATOM 795 C CA . CYS A 1 103 ? -6.885 1.723 5.464 1.00 98.44 103 CYS A CA 1
ATOM 796 C C . CYS A 1 103 ? -7.249 1.480 6.931 1.00 98.44 103 CYS A C 1
ATOM 798 O O . CYS A 1 103 ? -8.419 1.628 7.278 1.00 98.44 103 CYS A O 1
ATOM 800 N N . GLY A 1 104 ? -6.269 1.171 7.786 1.00 97.69 104 GLY A N 1
ATOM 801 C CA . GLY A 1 104 ? -6.472 1.018 9.226 1.00 97.69 104 GLY A CA 1
ATOM 802 C C . GLY A 1 104 ? -6.975 2.312 9.870 1.00 97.69 104 GLY A C 1
ATOM 803 O O . GLY A 1 104 ? -8.002 2.298 10.544 1.00 97.69 104 GLY A O 1
ATOM 804 N N . ALA A 1 105 ? -6.348 3.448 9.554 1.00 97.00 105 ALA A N 1
ATOM 805 C CA . ALA A 1 105 ? -6.745 4.767 10.049 1.00 97.00 105 ALA A CA 1
ATOM 806 C C . ALA A 1 105 ? -8.170 5.168 9.630 1.00 97.00 105 ALA A C 1
ATOM 808 O O . ALA A 1 105 ? -8.880 5.837 10.379 1.00 97.00 105 ALA A O 1
ATOM 809 N N . LYS A 1 106 ? -8.609 4.765 8.429 1.00 96.81 106 LYS A N 1
ATOM 810 C CA . LYS A 1 106 ? -9.943 5.087 7.891 1.00 96.81 106 LYS A CA 1
ATOM 811 C C . LYS A 1 106 ? -11.001 4.004 8.111 1.00 96.81 106 LYS A C 1
ATOM 813 O O . LYS A 1 106 ? -12.143 4.205 7.700 1.00 96.81 106 LYS A O 1
ATOM 818 N N . GLY A 1 107 ? -10.647 2.866 8.707 1.00 96.50 107 GLY A N 1
ATOM 819 C CA . GLY A 1 107 ? -11.552 1.722 8.853 1.00 96.50 107 GLY A CA 1
ATOM 820 C C . GLY A 1 107 ? -12.010 1.124 7.514 1.00 96.50 107 GLY A C 1
ATOM 821 O O . GLY A 1 107 ? -13.150 0.679 7.389 1.00 96.50 107 GLY A O 1
ATOM 822 N N . VAL A 1 108 ? -11.153 1.151 6.489 1.00 97.94 108 VAL A N 1
ATOM 823 C CA . VAL A 1 108 ? -11.446 0.565 5.173 1.00 97.94 108 VAL A CA 1
ATOM 824 C C . VAL A 1 108 ? -11.180 -0.939 5.209 1.00 97.94 108 VAL A C 1
ATOM 826 O O . VAL A 1 108 ? -10.053 -1.365 5.446 1.00 97.94 108 VAL A O 1
ATOM 829 N N . ASP A 1 109 ? -12.197 -1.743 4.885 1.00 97.75 109 ASP A N 1
ATOM 830 C CA . ASP A 1 109 ? -12.052 -3.190 4.672 1.00 97.75 109 ASP A CA 1
ATOM 831 C C . ASP A 1 109 ? -11.356 -3.473 3.326 1.00 97.75 109 ASP A C 1
ATOM 833 O O . ASP A 1 109 ? -11.978 -3.745 2.288 1.00 97.75 109 ASP A O 1
ATOM 837 N N . LEU A 1 110 ? -10.028 -3.335 3.344 1.00 98.25 110 LEU A N 1
ATOM 838 C CA . LEU A 1 110 ? -9.171 -3.519 2.178 1.00 98.25 110 LEU A CA 1
ATOM 839 C C . LEU A 1 110 ? -9.177 -4.971 1.686 1.00 98.25 110 LEU A C 1
ATOM 841 O O . LEU A 1 110 ? -9.152 -5.208 0.478 1.00 98.25 110 LEU A O 1
ATOM 845 N N . GLU A 1 111 ? -9.246 -5.938 2.599 1.00 97.69 111 GLU A N 1
ATOM 846 C CA . GLU A 1 111 ? -9.256 -7.364 2.275 1.00 97.69 111 GLU A CA 1
ATOM 847 C C . GLU A 1 111 ? -10.472 -7.724 1.419 1.00 97.69 111 GLU A C 1
ATOM 849 O O . GLU A 1 111 ? -10.326 -8.219 0.294 1.00 97.69 111 GLU A O 1
ATOM 854 N N . SER A 1 112 ? -11.676 -7.377 1.882 1.00 97.00 112 SER A N 1
ATOM 855 C CA . SER A 1 112 ? -12.901 -7.580 1.108 1.00 97.00 112 SER A CA 1
ATOM 856 C C . SER A 1 112 ? -12.869 -6.806 -0.209 1.00 97.00 112 SER A C 1
ATOM 858 O O . SER A 1 112 ? -13.310 -7.323 -1.243 1.00 97.00 112 SER A O 1
ATOM 860 N N . ALA A 1 113 ? -12.339 -5.577 -0.218 1.00 97.94 113 ALA A N 1
ATOM 861 C CA . ALA A 1 113 ? -12.219 -4.778 -1.436 1.00 97.94 113 ALA A CA 1
ATOM 862 C C . ALA A 1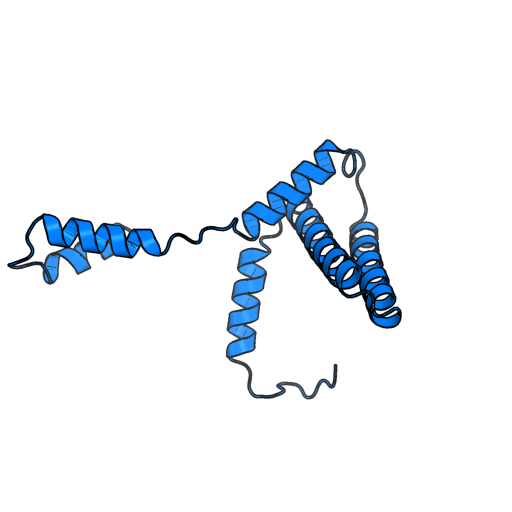 113 ? -11.330 -5.465 -2.490 1.00 97.94 113 ALA A C 1
ATOM 864 O O . ALA A 1 113 ? -11.726 -5.556 -3.662 1.00 97.94 113 ALA A O 1
ATOM 865 N N . ILE A 1 114 ? -10.176 -6.002 -2.079 1.00 97.31 114 ILE A N 1
ATOM 866 C CA . ILE A 1 114 ? -9.252 -6.757 -2.934 1.00 97.31 114 ILE A CA 1
ATOM 867 C C . ILE A 1 114 ? -9.919 -8.034 -3.441 1.00 97.31 114 ILE A C 1
ATOM 869 O O . ILE A 1 114 ? -9.981 -8.238 -4.656 1.00 97.31 114 ILE A O 1
ATOM 873 N N . LEU A 1 115 ? -10.494 -8.857 -2.558 1.00 96.19 115 LEU A N 1
ATOM 874 C CA . LEU A 1 115 ? -11.138 -10.121 -2.936 1.00 96.19 115 LEU A CA 1
ATOM 875 C C . LEU A 1 115 ? -12.273 -9.899 -3.947 1.00 96.19 115 LEU A C 1
ATOM 877 O O . LEU A 1 115 ? -12.340 -10.557 -4.993 1.00 96.19 115 LEU A O 1
ATOM 881 N N . ASN A 1 116 ? -13.122 -8.899 -3.702 1.00 95.81 116 ASN A N 1
ATOM 882 C CA . ASN A 1 116 ? -14.196 -8.517 -4.617 1.00 95.81 116 ASN A CA 1
ATOM 883 C C . ASN A 1 116 ? -13.658 -7.993 -5.955 1.00 95.81 116 ASN A C 1
ATOM 885 O O . ASN A 1 116 ? -14.229 -8.261 -7.020 1.00 95.81 116 ASN A O 1
ATOM 889 N N . LYS A 1 117 ? -12.562 -7.227 -5.940 1.00 94.69 117 LYS A N 1
ATOM 890 C CA . LYS A 1 117 ? -11.922 -6.720 -7.157 1.00 94.69 117 LYS A CA 1
ATOM 891 C C . LYS A 1 117 ? -11.281 -7.844 -7.970 1.00 94.69 117 LYS A C 1
ATOM 893 O O . LYS A 1 117 ? -11.482 -7.877 -9.184 1.00 94.69 117 LYS A O 1
ATOM 898 N N . MET A 1 118 ? -10.590 -8.782 -7.330 1.00 93.19 118 MET A N 1
ATOM 899 C CA . MET A 1 118 ? -9.985 -9.946 -7.979 1.00 93.19 118 MET A CA 1
ATOM 900 C C . MET A 1 118 ? -11.046 -10.859 -8.596 1.00 93.19 118 MET A C 1
ATOM 902 O O . MET A 1 118 ? -10.916 -11.230 -9.763 1.00 93.19 118 MET A O 1
ATOM 906 N N . LYS A 1 119 ? -12.147 -11.134 -7.879 1.00 94.00 119 LYS A N 1
ATOM 907 C CA . LYS A 1 119 ? -13.292 -11.897 -8.409 1.00 94.00 119 LYS A CA 1
ATOM 908 C C . LYS A 1 119 ? -13.859 -11.256 -9.678 1.00 94.00 119 LYS A C 1
ATOM 910 O O . LYS A 1 119 ? -14.043 -11.942 -10.681 1.00 94.00 119 LYS A O 1
ATOM 915 N N . ARG A 1 120 ? -14.070 -9.934 -9.660 1.00 89.88 120 ARG A N 1
ATOM 916 C CA . ARG A 1 120 ? -14.520 -9.173 -10.840 1.00 89.88 120 ARG A CA 1
ATOM 917 C C . ARG A 1 120 ? -13.490 -9.152 -11.965 1.00 89.88 120 ARG A C 1
ATOM 919 O O . ARG A 1 120 ? -13.877 -9.164 -13.124 1.00 89.88 120 ARG A O 1
ATOM 926 N N . ASN A 1 121 ? -12.196 -9.071 -11.662 1.00 89.62 121 ASN A N 1
ATOM 927 C CA . ASN A 1 121 ? -11.151 -9.068 -12.685 1.00 89.62 121 ASN A CA 1
ATOM 928 C C . ASN A 1 121 ? -11.052 -10.435 -13.381 1.00 89.62 121 ASN A C 1
ATOM 930 O O . ASN A 1 121 ? -10.926 -10.471 -14.600 1.00 89.62 121 ASN A O 1
ATOM 934 N N . LYS A 1 122 ? -11.195 -11.539 -12.634 1.00 89.00 122 LYS A N 1
ATOM 935 C CA . LYS A 1 122 ? -11.211 -12.910 -13.172 1.00 89.00 122 LYS A CA 1
ATOM 936 C C . LYS A 1 122 ? -12.368 -13.154 -14.146 1.00 89.00 122 LYS A C 1
ATOM 938 O O . LYS A 1 122 ? -12.219 -13.936 -15.076 1.00 89.00 122 LYS A O 1
ATOM 943 N N . SER A 1 123 ? -13.507 -12.487 -13.952 1.00 86.06 123 SER A N 1
ATOM 944 C CA . SER A 1 123 ? -14.672 -12.614 -14.836 1.00 86.06 123 SER A CA 1
ATOM 945 C C . SER A 1 123 ? -14.633 -11.698 -16.067 1.00 86.06 123 SER A C 1
ATOM 947 O O . SER A 1 123 ? -15.575 -11.718 -16.856 1.00 86.06 123 SER A O 1
ATOM 949 N N . ARG A 1 124 ? -13.607 -10.849 -16.235 1.00 84.19 124 ARG A N 1
ATOM 950 C CA . ARG A 1 124 ? -13.496 -9.963 -17.405 1.00 84.19 124 ARG A CA 1
ATOM 951 C C . ARG A 1 124 ? -12.987 -10.733 -18.617 1.00 84.19 124 ARG A C 1
ATOM 953 O O . ARG A 1 124 ? -12.105 -11.577 -18.505 1.00 84.19 124 ARG A O 1
ATOM 960 N N . THR A 1 125 ? -13.494 -10.374 -19.794 1.00 83.06 125 THR A N 1
ATOM 961 C CA . THR A 1 125 ? -12.909 -10.822 -21.061 1.00 83.06 125 THR A CA 1
ATOM 962 C C . THR A 1 125 ? -11.483 -10.282 -21.209 1.00 83.06 125 THR A C 1
ATOM 964 O O . THR A 1 125 ? -11.130 -9.253 -20.621 1.00 83.06 125 THR A O 1
ATOM 967 N N . TYR A 1 126 ? -10.660 -10.949 -22.020 1.00 77.44 126 TYR A N 1
ATOM 968 C CA . TYR A 1 126 ? -9.297 -10.502 -22.313 1.00 77.44 126 TYR A CA 1
ATOM 969 C C . TYR A 1 126 ? -9.283 -9.028 -22.760 1.00 77.44 126 TYR A C 1
ATOM 971 O O . TYR A 1 126 ? -10.032 -8.647 -23.659 1.00 77.44 126 TYR A O 1
ATOM 979 N N . LYS A 1 127 ? -8.474 -8.193 -22.085 1.00 72.00 127 LYS A N 1
ATOM 980 C CA . LYS A 1 127 ? -8.350 -6.737 -22.316 1.00 72.00 127 LYS A CA 1
ATOM 981 C C . LYS A 1 127 ? -9.693 -5.988 -22.401 1.00 72.00 127 LYS A C 1
ATOM 983 O O . LYS A 1 127 ? -9.896 -5.133 -23.265 1.00 72.00 127 LYS A O 1
ATOM 988 N N . HIS A 1 128 ? -10.626 -6.293 -21.496 1.00 58.38 128 HIS A N 1
ATOM 989 C CA . HIS A 1 128 ? -11.914 -5.601 -21.446 1.00 58.38 128 HIS A CA 1
ATOM 990 C C . HIS A 1 128 ? -11.739 -4.079 -21.267 1.00 58.38 128 HIS A C 1
ATOM 992 O O . HIS A 1 128 ? -11.179 -3.626 -20.268 1.00 58.38 128 HIS A O 1
ATOM 998 N N . GLY A 1 129 ? -12.237 -3.300 -22.234 1.00 65.00 129 GLY A N 1
ATOM 999 C CA . GLY A 1 129 ? -12.243 -1.833 -22.206 1.00 65.00 129 GLY A CA 1
ATOM 1000 C C . G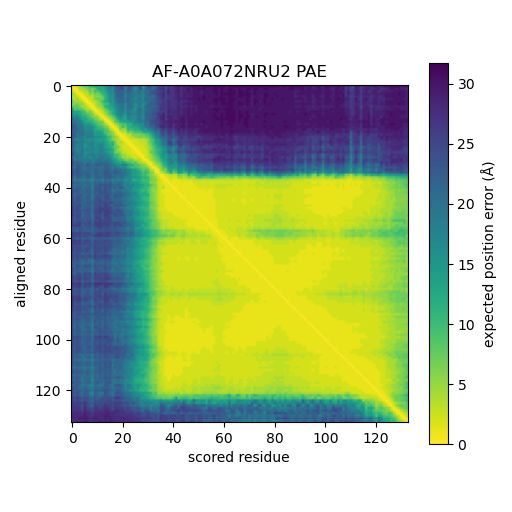LY A 1 129 ? -11.144 -1.130 -23.010 1.00 65.00 129 GLY A C 1
ATOM 1001 O O . GLY A 1 129 ? -11.105 0.094 -22.972 1.00 65.00 129 GLY A O 1
ATOM 1002 N N . GLY A 1 130 ? -10.261 -1.851 -23.717 1.00 61.19 130 GLY A N 1
ATOM 1003 C CA . GLY A 1 130 ? -9.296 -1.251 -24.659 1.00 61.19 130 GLY A CA 1
ATOM 1004 C C . GLY A 1 130 ? -8.304 -0.246 -24.053 1.00 61.19 130 GLY A C 1
ATOM 1005 O O . GLY A 1 130 ? -7.635 0.469 -24.794 1.00 61.19 130 GLY A O 1
ATOM 1006 N N . LYS A 1 131 ? -8.208 -0.161 -22.721 1.00 58.62 131 LYS A N 1
ATOM 1007 C CA . LYS A 1 131 ? -7.280 0.745 -22.041 1.00 58.62 131 LYS A CA 1
ATOM 1008 C C . LYS A 1 131 ? -5.863 0.181 -22.137 1.00 58.62 131 LYS A C 1
ATOM 1010 O O . LYS A 1 131 ? -5.642 -0.984 -21.817 1.00 58.62 131 LYS A O 1
ATOM 1015 N N . ALA A 1 132 ? -4.943 1.004 -22.633 1.00 48.34 132 ALA A N 1
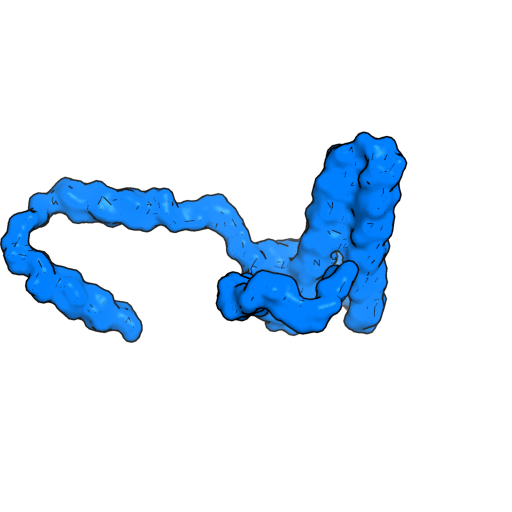ATOM 1016 C CA . ALA A 1 132 ? -3.554 0.648 -22.932 1.00 48.34 132 ALA A CA 1
ATOM 1017 C C . ALA A 1 132 ? -2.586 0.906 -21.761 1.00 48.34 132 ALA A C 1
ATOM 1019 O O . ALA A 1 132 ? -1.386 1.033 -21.986 1.00 48.34 132 ALA A O 1
ATOM 1020 N N . TYR A 1 133 ? -3.111 1.016 -20.542 1.00 52.91 133 TYR A N 1
ATOM 1021 C CA . TYR A 1 133 ? -2.344 1.267 -19.328 1.00 52.91 133 TYR A CA 1
ATOM 1022 C C . TYR A 1 133 ? -2.838 0.359 -18.203 1.00 52.91 133 TYR A C 1
ATOM 1024 O O . TYR A 1 133 ? -4.078 0.198 -18.076 1.00 52.91 133 TYR A O 1
#

pLDDT: mean 82.38, std 21.47, range [39.12, 98.81]

Sequence (133 aa):
MEKEINIAIGCVAGSFLESEDKRKVIETLRGFEQTGPSITNLCQQAFETAKSKGWHDEERETGTLLALIHSEVSEALEADRKGNAENFAEELADVCIRVFDLCGAKGVDLESAILNKMKRNKSRTYKHGGKAY

Nearest PDB structures (foldseek):
  1vmg-assembly1_A  TM=8.611E-01  e=2.415E-02  Saccharolobus solfataricus P2
  1yvw-assembly1_A  TM=7.133E-01  e=2.883E-02  Bacillus cereus
  6j2l-assembly1_B  TM=6.963E-01  e=6.981E-02  Shigella flexneri
  4qnd-assembly1_A  TM=4.929E-01  e=4.873E+00  Vibrio sp. N418
  3jag-assembly1_h  TM=3.082E-01  e=1.686E+00  Oryctolagus cuniculus

Secondary structure (DSSP, 8-state):
-HHHHHHHHHHH-SS---HHHHHHHHHHHHTT---S--HHHHHHHHHHHHHHTTTTSS---HHHHHHHHHHHHHHHHHHHHTT-HHHHHHHHHHHHHHHHHHHHHHT--HHHHHHHHHHHHHTSPTTTT----

Radius of gyration: 22.52 Å; Cα contacts (8 Å, |Δi|>4): 71; chains: 1; bounding box: 47×62×43 Å

Foldseek 3Di:
DVVVVVVVVVVVPPDDDDPVVVVVVVVVVVVPPPPDDALLRLLQVLQVVCVVVVVVVDDDDPVVLVVQLVVLVVQLVVCVVVVNVPSNVVSVVVNSSSVSNSCSVVVNPVRVVVVVVVVVVVPDDDPPPVDPD